Protein AF-A0A5C6YKN3-F1 (afdb_monomer_lite)

Secondary structure (DSSP, 8-state):
-TTHHHHHHHHHHHH------------PPP---------PPPHHHHIIIIIIHHHHHHIIIIIIIIHHHHT-S-HHHHHTHHHHHHHHHHHHHHHHHHHHTTTSPPPPHHHHHHHHHTHHHHHHHHHHHHHH--HHHHHHHHHHHHHHHTT-

Sequence (152 aa):
MAVLGRLIHFFTTTFFEPPGTHAERHRLPPVSMPTFLLALPPWETLLRQLLLAPCLEEILFRLGLQDLLANSRALAARRHAVTLTALAFGAAHALALLVAAAPGPWPTLPALLLALATAAPAWWIGHGYRRHRSLPRCIAWHLLFNACWLHV

Structure (mmCIF, N/CA/C/O backbone):
data_AF-A0A5C6YKN3-F1
#
_entry.id   AF-A0A5C6YKN3-F1
#
loop_
_atom_site.group_PDB
_atom_site.id
_atom_site.type_symbol
_atom_site.label_atom_id
_atom_site.label_alt_id
_atom_site.label_comp_id
_atom_site.label_asym_id
_atom_site.label_entity_id
_atom_site.label_seq_id
_atom_site.pdbx_PDB_ins_code
_atom_site.Cartn_x
_atom_site.Cartn_y
_atom_site.Cartn_z
_atom_site.occupancy
_atom_site.B_iso_or_equiv
_atom_site.auth_seq_id
_atom_site.auth_comp_id
_atom_site.auth_asym_id
_atom_site.auth_atom_id
_atom_site.pdbx_PDB_model_num
ATOM 1 N N . MET A 1 1 ? 25.980 -27.864 -7.476 1.00 44.75 1 MET A N 1
ATOM 2 C CA . MET A 1 1 ? 27.148 -27.378 -8.252 1.00 44.75 1 MET A CA 1
ATOM 3 C C . MET A 1 1 ? 26.924 -27.388 -9.774 1.00 44.75 1 MET A C 1
ATOM 5 O O . MET A 1 1 ? 27.348 -26.447 -10.421 1.00 44.75 1 MET A O 1
ATOM 9 N N . ALA A 1 2 ? 26.188 -28.348 -10.360 1.00 44.34 2 ALA A N 1
ATOM 10 C CA . ALA A 1 2 ? 25.944 -28.420 -11.818 1.00 44.34 2 ALA A CA 1
ATOM 11 C C . ALA A 1 2 ? 24.858 -27.469 -12.396 1.00 44.34 2 ALA A C 1
ATOM 13 O O . ALA A 1 2 ? 24.639 -27.444 -13.607 1.00 44.34 2 ALA A O 1
ATOM 14 N N . VAL A 1 3 ? 24.166 -26.702 -11.543 1.00 35.22 3 VAL A N 1
ATOM 15 C CA . VAL A 1 3 ? 23.119 -25.734 -11.943 1.00 35.22 3 VAL A CA 1
ATOM 16 C C . VAL A 1 3 ? 23.712 -24.340 -12.185 1.00 35.22 3 VAL A C 1
ATOM 18 O O . VAL A 1 3 ? 23.308 -23.647 -13.112 1.00 35.22 3 VAL A O 1
ATOM 21 N N . LEU A 1 4 ? 24.750 -23.973 -11.425 1.00 34.88 4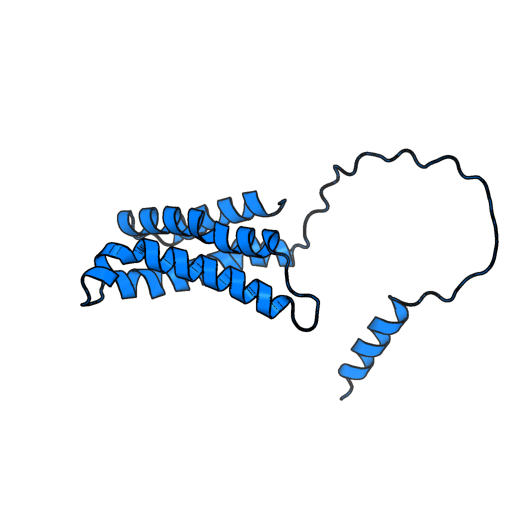 LEU A N 1
ATOM 22 C CA . LEU A 1 4 ? 25.412 -22.671 -11.533 1.00 34.88 4 LEU A CA 1
ATOM 23 C C . LEU A 1 4 ? 26.207 -22.536 -12.846 1.00 34.88 4 LEU A C 1
ATOM 25 O O . LEU A 1 4 ? 26.201 -21.481 -13.467 1.00 34.88 4 LEU A O 1
ATOM 29 N N . GLY A 1 5 ? 26.803 -23.634 -13.331 1.00 31.81 5 GLY A N 1
ATOM 30 C CA . GLY A 1 5 ? 27.538 -23.648 -14.603 1.00 31.81 5 GLY A CA 1
ATOM 31 C C . GLY A 1 5 ? 26.660 -23.457 -15.847 1.00 31.81 5 GLY A C 1
ATOM 32 O O . GLY A 1 5 ? 27.108 -22.859 -16.821 1.00 31.81 5 GLY A O 1
ATOM 33 N N . ARG A 1 6 ? 25.391 -23.897 -15.817 1.00 38.62 6 ARG A N 1
ATOM 34 C CA . ARG A 1 6 ? 24.456 -23.714 -16.948 1.00 38.62 6 ARG A CA 1
ATOM 35 C C . ARG A 1 6 ? 23.880 -22.300 -17.011 1.00 38.62 6 ARG A C 1
ATOM 37 O O . ARG A 1 6 ? 23.628 -21.803 -18.101 1.00 38.62 6 ARG A O 1
ATOM 44 N N . LEU A 1 7 ? 23.736 -21.643 -15.860 1.00 38.12 7 LEU A N 1
ATOM 45 C CA . LEU A 1 7 ? 23.315 -20.242 -15.769 1.00 38.12 7 LEU A CA 1
ATOM 46 C C . LEU A 1 7 ? 24.400 -19.276 -16.262 1.00 38.12 7 LEU A C 1
ATOM 48 O O . LEU A 1 7 ? 24.080 -18.302 -16.935 1.00 38.12 7 LEU A O 1
ATOM 52 N N . ILE A 1 8 ? 25.676 -19.580 -16.004 1.00 45.19 8 ILE A N 1
ATOM 53 C CA . ILE A 1 8 ? 26.804 -18.766 -16.483 1.00 45.19 8 ILE A CA 1
ATOM 54 C C . ILE A 1 8 ? 26.996 -18.927 -17.999 1.00 45.19 8 ILE A C 1
ATOM 56 O O . ILE A 1 8 ? 27.187 -17.931 -18.686 1.00 45.19 8 ILE A O 1
ATOM 60 N N . HIS A 1 9 ? 26.863 -20.145 -18.540 1.00 37.38 9 HIS A N 1
ATOM 61 C CA . HIS A 1 9 ? 26.986 -20.381 -19.985 1.00 37.38 9 HIS A CA 1
ATOM 62 C C . HIS A 1 9 ? 25.821 -19.784 -20.794 1.00 37.38 9 HIS A C 1
ATOM 64 O O . HIS A 1 9 ? 26.022 -19.361 -21.929 1.00 37.38 9 HIS A O 1
ATOM 70 N N . PHE A 1 10 ? 24.610 -19.718 -20.227 1.00 46.06 10 PHE A N 1
ATOM 71 C CA . PHE A 1 10 ? 23.502 -18.999 -20.861 1.00 46.06 10 PHE A CA 1
ATOM 72 C C . PHE A 1 10 ? 23.769 -17.488 -20.901 1.00 46.06 10 PHE A C 1
ATOM 74 O O . PHE A 1 10 ? 23.404 -16.839 -21.866 1.00 46.06 10 PHE A O 1
ATOM 81 N N . PHE A 1 11 ? 24.445 -16.922 -19.896 1.00 40.78 11 PHE A N 1
ATOM 82 C CA . PHE A 1 11 ? 24.704 -15.481 -19.821 1.00 40.78 11 PHE A CA 1
ATOM 83 C C . PHE A 1 11 ? 25.782 -14.989 -20.799 1.00 40.78 11 PHE A C 1
ATOM 85 O O . PHE A 1 11 ? 25.685 -13.872 -21.303 1.00 40.78 11 PHE A O 1
ATOM 92 N N . THR A 1 12 ? 26.800 -15.796 -21.103 1.00 42.03 12 THR A N 1
ATOM 93 C CA . THR A 1 12 ? 27.890 -15.390 -22.007 1.00 42.03 12 THR A CA 1
ATOM 94 C C . THR A 1 12 ? 27.498 -15.390 -23.481 1.00 42.03 12 THR A C 1
ATOM 96 O O . THR A 1 12 ? 28.012 -14.569 -24.233 1.00 42.03 12 THR A O 1
ATOM 99 N N . THR A 1 13 ? 26.575 -16.254 -23.911 1.00 44.06 13 THR A N 1
ATOM 100 C CA . THR A 1 13 ? 26.165 -16.336 -25.326 1.00 44.06 13 THR A CA 1
ATOM 101 C C . THR A 1 13 ? 25.170 -15.258 -25.749 1.00 44.06 13 THR A C 1
ATOM 103 O O . THR A 1 13 ? 25.050 -14.986 -26.937 1.00 44.06 13 THR A O 1
ATOM 106 N N . THR A 1 14 ? 24.455 -14.642 -24.804 1.00 47.62 14 THR A N 1
ATOM 107 C CA . THR A 1 14 ? 23.389 -13.668 -25.111 1.00 47.62 14 THR A CA 1
ATOM 108 C C . THR A 1 14 ? 23.879 -12.222 -25.137 1.00 47.62 14 THR A C 1
ATOM 110 O O . THR A 1 14 ? 23.172 -11.364 -25.653 1.00 47.62 14 THR A O 1
ATOM 113 N N . PHE A 1 15 ? 25.059 -11.933 -24.574 1.00 46.78 15 PHE A N 1
ATOM 114 C CA . PHE A 1 15 ? 25.504 -10.553 -24.325 1.00 46.78 15 PHE A CA 1
ATOM 115 C C . PHE A 1 15 ? 26.816 -10.142 -25.001 1.00 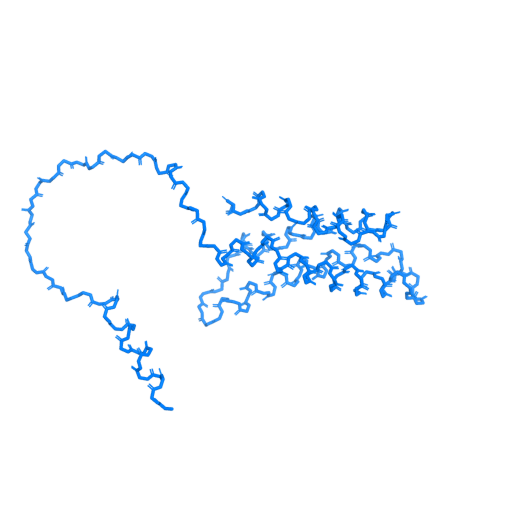46.78 15 PHE A C 1
ATOM 117 O O . PHE A 1 15 ? 27.126 -8.955 -25.012 1.00 46.78 15 PHE A O 1
ATOM 124 N N . PHE A 1 16 ? 27.576 -11.071 -25.582 1.00 42.69 16 PHE A N 1
ATOM 125 C CA . PHE A 1 16 ? 28.807 -10.746 -26.303 1.00 42.69 16 PHE A CA 1
ATOM 126 C C . PHE A 1 16 ? 28.768 -11.339 -27.713 1.00 42.69 16 PHE A C 1
ATOM 128 O O . PHE A 1 16 ? 29.155 -12.485 -27.929 1.00 42.69 16 PHE A O 1
ATOM 135 N N . GLU A 1 17 ? 28.313 -10.545 -28.685 1.00 44.00 17 GLU A N 1
ATOM 136 C CA . GLU A 1 17 ? 28.677 -10.778 -30.084 1.00 44.00 17 GLU A CA 1
ATOM 137 C C . GLU A 1 17 ? 30.153 -10.394 -30.298 1.00 44.00 17 GLU A C 1
ATOM 139 O O . GLU A 1 17 ? 30.616 -9.386 -29.750 1.00 44.00 17 GLU A O 1
ATOM 144 N N . PRO A 1 18 ? 30.919 -11.170 -31.084 1.00 47.94 18 PRO A N 1
ATOM 145 C CA . PRO A 1 18 ? 32.272 -10.787 -31.456 1.00 47.94 18 PRO A CA 1
ATOM 146 C C . PRO A 1 18 ? 32.229 -9.570 -32.398 1.00 47.94 18 PRO A C 1
ATOM 148 O O . PRO A 1 18 ? 31.324 -9.470 -33.229 1.00 47.94 18 PRO A O 1
ATOM 151 N N . PRO A 1 19 ? 33.208 -8.651 -32.326 1.00 40.62 19 PRO A N 1
ATOM 152 C CA . PRO A 1 19 ? 33.232 -7.475 -33.184 1.00 40.62 19 PRO A CA 1
ATOM 153 C C . PRO A 1 19 ? 33.504 -7.892 -34.636 1.00 40.62 19 PRO A C 1
ATOM 155 O O . PRO A 1 19 ? 34.631 -8.208 -35.016 1.00 40.62 19 PRO A O 1
ATOM 158 N N . GLY A 1 20 ? 32.441 -7.906 -35.440 1.00 39.59 20 GLY A N 1
ATOM 159 C CA . GLY A 1 20 ? 32.482 -8.077 -36.886 1.00 39.59 20 GLY A CA 1
ATOM 160 C C . GLY A 1 20 ? 32.919 -6.792 -37.588 1.00 39.59 20 GLY A C 1
ATOM 161 O O . GLY A 1 20 ? 32.404 -5.704 -37.338 1.00 39.59 20 GLY A O 1
ATOM 162 N N . THR A 1 21 ? 33.899 -6.944 -38.465 1.00 45.16 21 THR A N 1
ATOM 163 C CA . THR A 1 21 ? 34.540 -5.931 -39.297 1.00 45.16 21 THR A CA 1
ATOM 164 C C . THR A 1 21 ? 33.666 -5.442 -40.463 1.00 45.16 21 THR A C 1
ATOM 166 O O . THR A 1 21 ? 32.917 -6.208 -41.056 1.00 45.16 21 THR A O 1
ATOM 169 N N . HIS A 1 22 ? 33.880 -4.168 -40.826 1.00 46.03 22 HIS A N 1
ATOM 170 C CA . HIS A 1 22 ? 33.600 -3.489 -42.105 1.00 46.03 22 HIS A CA 1
ATOM 171 C C . HIS A 1 22 ? 32.171 -3.506 -42.688 1.00 46.03 22 HIS A C 1
ATOM 173 O O . HIS A 1 22 ? 31.675 -4.523 -43.155 1.00 46.03 22 HIS A O 1
ATOM 179 N N . ALA A 1 23 ? 31.601 -2.308 -42.874 1.00 40.16 23 ALA A N 1
ATOM 180 C CA . ALA A 1 23 ? 31.420 -1.683 -44.197 1.00 40.16 23 ALA A CA 1
ATOM 181 C C . ALA A 1 23 ? 30.258 -0.675 -44.175 1.00 40.16 23 ALA A C 1
ATOM 183 O O . ALA A 1 23 ? 29.099 -1.040 -43.973 1.00 40.16 23 ALA A O 1
ATOM 184 N N . GLU A 1 24 ? 30.575 0.590 -44.458 1.00 49.91 24 GLU A N 1
ATOM 185 C CA . GLU A 1 24 ? 29.608 1.602 -44.880 1.00 49.91 24 GLU A CA 1
ATOM 186 C C . GLU A 1 24 ? 28.767 1.079 -46.048 1.00 49.91 24 GLU A C 1
ATOM 188 O O . GLU A 1 24 ? 29.295 0.758 -47.112 1.00 49.91 24 GLU A O 1
ATOM 193 N N . ARG A 1 25 ? 27.444 1.061 -45.884 1.00 44.22 25 ARG A N 1
ATOM 194 C CA . ARG A 1 25 ? 26.510 1.178 -47.006 1.00 44.22 25 ARG A CA 1
ATOM 195 C C . ARG A 1 25 ? 25.331 2.033 -46.581 1.00 44.22 25 ARG A C 1
ATOM 197 O O . ARG A 1 25 ? 24.562 1.647 -45.703 1.00 44.22 25 ARG A O 1
ATOM 204 N N . HIS A 1 26 ? 25.213 3.175 -47.254 1.00 52.66 26 HIS A N 1
ATOM 205 C CA . HIS A 1 26 ? 24.037 4.032 -47.317 1.00 52.66 26 HIS A CA 1
ATOM 206 C C . HIS A 1 26 ? 22.737 3.214 -47.274 1.00 52.66 26 HIS A C 1
ATOM 208 O O . HIS A 1 26 ? 22.360 2.573 -48.255 1.00 52.66 26 HIS A O 1
ATOM 214 N N . ARG A 1 27 ? 22.038 3.259 -46.138 1.00 51.12 27 ARG A N 1
ATOM 215 C CA . ARG A 1 27 ? 20.619 2.917 -46.045 1.00 51.12 27 ARG A CA 1
ATOM 216 C C . ARG A 1 27 ? 19.865 4.194 -45.716 1.00 51.12 27 ARG A C 1
ATOM 218 O O . ARG A 1 27 ? 20.238 4.918 -44.798 1.00 51.12 27 ARG A O 1
ATOM 225 N N . LEU A 1 28 ? 18.828 4.458 -46.504 1.00 53.53 28 LEU A N 1
ATOM 226 C CA . LEU A 1 28 ? 17.818 5.470 -46.217 1.00 53.53 28 LEU A CA 1
ATOM 227 C C . LEU A 1 28 ? 17.344 5.318 -44.760 1.00 53.53 28 LEU A C 1
ATOM 229 O O . LEU A 1 28 ? 17.261 4.178 -44.284 1.00 53.53 28 LEU A O 1
ATOM 233 N N . PRO A 1 29 ? 17.053 6.421 -44.046 1.00 50.53 29 PRO A N 1
ATOM 234 C CA . PRO A 1 29 ? 16.601 6.331 -42.667 1.00 50.53 29 PRO A CA 1
ATOM 235 C C . PRO A 1 29 ? 15.343 5.452 -42.618 1.00 50.53 29 PRO A C 1
ATOM 237 O O . PRO A 1 29 ? 14.420 5.677 -43.409 1.00 50.53 29 PRO A O 1
ATOM 240 N N . PRO A 1 30 ? 15.292 4.431 -41.744 1.00 54.09 30 PRO A N 1
ATOM 241 C CA . PRO A 1 30 ? 14.071 3.674 -41.551 1.00 54.09 30 PRO A CA 1
ATOM 242 C C . PRO A 1 30 ? 12.985 4.654 -41.113 1.00 54.09 30 PRO A C 1
ATOM 244 O O . PRO A 1 30 ? 13.183 5.441 -40.189 1.00 54.09 30 PRO A O 1
ATOM 247 N N . VAL A 1 31 ? 11.850 4.623 -41.809 1.00 56.34 31 VAL A N 1
ATOM 248 C CA . VAL A 1 31 ? 10.632 5.301 -41.373 1.00 56.34 31 VAL A CA 1
ATOM 249 C C . VAL A 1 31 ? 10.326 4.773 -39.976 1.00 56.34 31 VAL A C 1
ATOM 251 O O . VAL A 1 31 ? 9.944 3.613 -39.820 1.00 56.34 31 VAL A O 1
ATOM 254 N N . SER A 1 32 ? 10.563 5.605 -38.964 1.00 56.44 32 SER A N 1
ATOM 255 C CA . SER A 1 32 ? 10.222 5.334 -37.574 1.00 56.44 32 SER A CA 1
ATOM 256 C C . SER A 1 32 ? 8.705 5.240 -37.486 1.00 56.44 32 SER A C 1
ATOM 258 O O . SER A 1 32 ? 8.023 6.240 -37.274 1.00 56.44 32 SER A O 1
ATOM 260 N N . MET A 1 33 ? 8.160 4.045 -37.717 1.00 48.88 33 MET A N 1
ATOM 261 C CA . MET A 1 33 ? 6.782 3.755 -37.352 1.00 48.88 33 MET A CA 1
ATOM 262 C C . MET A 1 33 ? 6.665 4.092 -35.867 1.00 48.88 33 MET A C 1
ATOM 264 O O . MET A 1 33 ? 7.441 3.554 -35.073 1.00 48.88 33 MET A O 1
ATOM 268 N N . PRO A 1 34 ? 5.786 5.023 -35.481 1.00 50.28 34 PRO A N 1
ATOM 269 C CA . PRO A 1 34 ? 5.661 5.388 -34.089 1.00 50.28 34 PRO A CA 1
ATOM 270 C C . PRO A 1 34 ? 5.277 4.135 -33.303 1.00 50.28 34 PRO A C 1
ATOM 272 O O . PRO A 1 34 ? 4.298 3.453 -33.614 1.00 50.28 34 PRO A O 1
ATOM 275 N N . THR A 1 35 ? 6.114 3.801 -32.327 1.00 52.34 35 THR A N 1
ATOM 276 C CA . THR A 1 35 ? 6.028 2.604 -31.493 1.00 52.34 35 THR A CA 1
ATOM 277 C C . THR A 1 35 ? 4.853 2.723 -30.518 1.00 52.34 35 THR A C 1
ATOM 279 O O . THR A 1 35 ? 5.027 2.782 -29.309 1.00 52.34 35 THR A O 1
ATOM 282 N N . PHE A 1 36 ? 3.630 2.792 -31.040 1.00 49.75 36 PHE A N 1
ATOM 283 C CA . PHE A 1 36 ? 2.393 2.647 -30.268 1.00 49.75 36 PHE A CA 1
ATOM 284 C C . PHE A 1 36 ? 2.014 1.173 -30.078 1.00 49.75 36 PHE A C 1
ATOM 286 O O . PHE A 1 36 ? 0.983 0.866 -29.484 1.00 49.75 36 PHE A O 1
ATOM 293 N N . LEU A 1 37 ? 2.830 0.248 -30.593 1.00 50.66 37 LEU A N 1
ATOM 294 C CA . LEU A 1 37 ? 2.732 -1.166 -30.267 1.00 50.66 37 LEU A CA 1
ATOM 295 C C . LEU A 1 37 ? 3.194 -1.340 -28.818 1.00 50.66 37 LEU A C 1
ATOM 297 O O . LEU A 1 37 ? 4.361 -1.619 -28.553 1.00 50.66 37 LEU A O 1
ATOM 301 N N . LEU A 1 38 ? 2.267 -1.118 -27.883 1.00 59.75 38 LEU A N 1
ATOM 302 C CA . LEU A 1 38 ? 2.398 -1.508 -26.485 1.00 59.75 38 LEU A CA 1
ATOM 303 C C . LEU A 1 38 ? 2.673 -3.012 -26.465 1.00 59.75 38 LEU A C 1
ATOM 305 O O . LEU A 1 38 ? 1.756 -3.823 -26.591 1.00 59.75 38 LEU A O 1
ATOM 309 N N . ALA A 1 39 ? 3.946 -3.389 -26.360 1.00 65.06 39 ALA A N 1
ATOM 310 C CA . ALA A 1 39 ? 4.305 -4.761 -26.067 1.00 65.06 39 ALA A CA 1
ATOM 311 C C . ALA A 1 39 ? 3.626 -5.115 -24.740 1.00 65.06 39 ALA A C 1
ATOM 313 O O . ALA A 1 39 ? 3.900 -4.491 -23.713 1.00 65.06 39 ALA A O 1
ATOM 314 N N . LEU A 1 40 ? 2.684 -6.061 -24.781 1.00 69.69 40 LEU A N 1
ATOM 315 C CA . LEU A 1 40 ? 2.024 -6.519 -23.568 1.00 69.69 40 LEU A CA 1
ATOM 316 C C . LEU A 1 40 ? 3.098 -7.065 -22.619 1.00 69.69 40 LEU A C 1
ATOM 318 O O . LEU A 1 40 ? 3.969 -7.822 -23.065 1.00 69.69 40 LEU A O 1
ATOM 322 N N . PRO A 1 41 ? 3.060 -6.697 -21.326 1.00 75.44 41 PRO A N 1
ATOM 323 C CA . PRO A 1 41 ? 3.963 -7.274 -20.349 1.00 75.44 41 PRO A CA 1
ATOM 324 C C . PRO A 1 41 ? 3.849 -8.804 -20.369 1.00 75.44 41 PRO A C 1
ATOM 326 O O . PRO A 1 41 ? 2.758 -9.326 -20.625 1.00 75.44 41 PRO A O 1
ATOM 329 N N . PRO A 1 42 ? 4.934 -9.534 -20.054 1.00 85.50 42 PRO A N 1
ATOM 330 C CA . PRO A 1 42 ? 4.876 -10.982 -19.903 1.00 85.50 42 PRO A CA 1
ATOM 331 C C . PRO A 1 42 ? 3.722 -11.392 -18.982 1.00 85.50 42 PRO A C 1
ATOM 333 O O . PRO A 1 42 ? 3.444 -10.712 -17.986 1.00 85.50 42 PRO A O 1
ATOM 336 N N . TRP A 1 43 ? 3.057 -12.503 -19.296 1.00 86.50 43 TRP A N 1
ATOM 337 C CA . TRP A 1 43 ? 1.891 -12.982 -18.547 1.00 86.50 43 TRP A CA 1
ATOM 338 C C . TRP A 1 43 ? 2.190 -13.165 -17.052 1.00 86.50 43 TRP A C 1
ATOM 340 O O . TRP A 1 43 ? 1.346 -12.874 -16.206 1.00 86.50 43 TRP A O 1
ATOM 350 N N . GLU A 1 44 ? 3.416 -13.546 -16.699 1.00 88.12 44 GLU A N 1
ATOM 351 C CA . GLU A 1 44 ? 3.887 -13.664 -15.318 1.00 88.12 44 GLU A CA 1
ATOM 352 C C . GLU A 1 44 ? 3.885 -12.314 -14.592 1.00 88.12 44 GLU A C 1
ATOM 354 O O . GLU A 1 44 ? 3.563 -12.238 -13.405 1.00 88.12 44 GLU A O 1
ATOM 359 N N . THR A 1 45 ? 4.223 -11.233 -15.297 1.00 85.81 45 THR A N 1
ATOM 360 C CA . THR A 1 45 ? 4.163 -9.871 -14.754 1.00 85.81 45 THR A CA 1
ATOM 361 C C . THR A 1 45 ? 2.720 -9.442 -14.556 1.00 85.81 45 THR A C 1
ATOM 363 O O . THR A 1 45 ? 2.407 -8.900 -13.500 1.00 85.81 45 THR A O 1
ATOM 366 N N . LEU A 1 46 ? 1.831 -9.742 -15.506 1.00 87.75 46 LEU A N 1
ATOM 367 C CA . LEU A 1 46 ? 0.403 -9.451 -15.368 1.00 87.75 46 LEU A CA 1
ATOM 368 C C . LEU A 1 46 ? -0.204 -10.207 -14.182 1.00 87.75 46 LEU A C 1
ATOM 370 O O . LEU A 1 46 ? -0.802 -9.585 -13.311 1.00 87.75 46 LEU A O 1
ATOM 374 N N . LEU A 1 47 ? 0.017 -11.519 -14.079 1.00 90.38 47 LEU A N 1
ATOM 375 C CA . LEU A 1 47 ? -0.456 -12.322 -12.948 1.00 90.38 47 LEU A CA 1
ATOM 376 C C . LEU A 1 47 ? 0.079 -11.810 -11.610 1.00 90.38 47 LEU A C 1
ATOM 378 O O . LEU A 1 47 ? -0.670 -11.713 -10.635 1.00 90.38 47 LEU A O 1
ATOM 382 N N . ARG A 1 48 ? 1.368 -11.465 -11.548 1.00 90.00 48 ARG A N 1
ATOM 383 C CA . ARG A 1 48 ? 1.975 -10.951 -10.320 1.00 90.00 48 ARG A CA 1
ATOM 384 C C . ARG A 1 48 ? 1.388 -9.597 -9.930 1.00 90.00 48 ARG A C 1
ATOM 386 O O . ARG A 1 48 ? 0.965 -9.452 -8.791 1.00 90.00 48 ARG A O 1
ATOM 393 N N . GLN A 1 49 ? 1.359 -8.638 -10.854 1.00 87.62 49 GLN A N 1
ATOM 394 C CA . GLN A 1 49 ? 0.980 -7.247 -10.579 1.00 87.62 49 GLN A CA 1
ATOM 395 C C . GLN A 1 49 ? -0.529 -7.047 -10.436 1.00 87.62 49 GLN A C 1
ATOM 397 O O . GLN A 1 49 ? -0.961 -6.154 -9.714 1.00 87.62 49 GLN A O 1
ATOM 402 N N . LEU A 1 50 ? -1.337 -7.864 -11.111 1.00 90.38 50 LEU A N 1
ATOM 403 C CA . LEU A 1 50 ? -2.790 -7.727 -11.089 1.00 90.38 50 LEU A CA 1
ATOM 404 C C . LEU A 1 50 ? -3.445 -8.680 -10.095 1.00 90.38 50 LEU A C 1
ATOM 406 O O . LEU A 1 50 ? -4.437 -8.311 -9.490 1.00 90.38 50 LEU A O 1
ATOM 410 N N . LEU A 1 51 ? -2.910 -9.877 -9.854 1.00 90.69 51 LEU A N 1
ATOM 411 C CA . LEU A 1 51 ? -3.588 -10.835 -8.979 1.00 90.69 51 LEU A CA 1
ATOM 412 C C . LEU A 1 51 ? -2.844 -11.063 -7.668 1.00 90.69 51 LEU A C 1
ATOM 414 O O . LEU A 1 51 ? -3.388 -10.793 -6.598 1.00 90.69 51 LEU A O 1
ATOM 418 N N . LEU A 1 52 ? -1.610 -11.561 -7.735 1.00 92.81 52 LEU A N 1
ATOM 419 C CA . LEU A 1 52 ? -0.919 -12.043 -6.538 1.00 92.81 52 LEU A CA 1
ATOM 420 C C . LEU A 1 52 ? -0.540 -10.904 -5.589 1.00 92.81 52 LEU A C 1
ATOM 422 O O . LEU A 1 52 ? -0.850 -10.986 -4.400 1.00 92.81 52 LEU A O 1
ATOM 426 N N . ALA A 1 53 ? 0.095 -9.849 -6.104 1.00 91.88 53 ALA A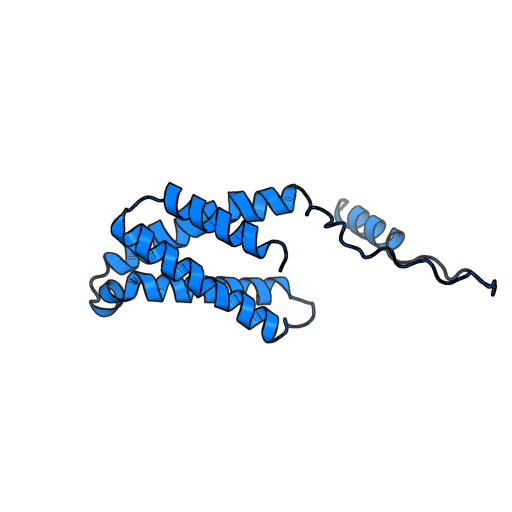 N 1
ATOM 427 C CA . ALA A 1 53 ?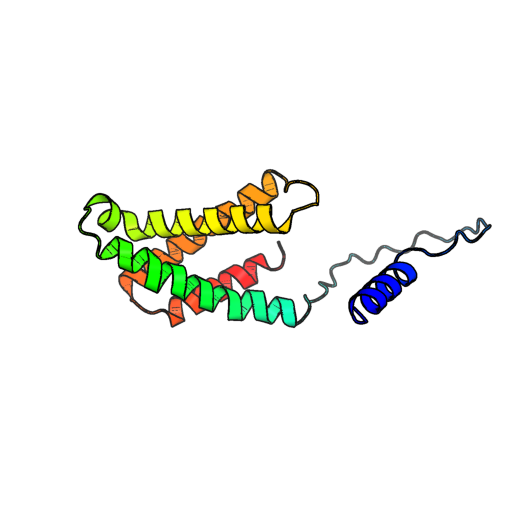 0.529 -8.716 -5.294 1.00 91.88 53 ALA A CA 1
ATOM 428 C C . ALA A 1 53 ? -0.663 -7.982 -4.654 1.00 91.88 53 ALA A C 1
ATOM 430 O O . ALA A 1 53 ? -0.689 -7.927 -3.425 1.00 91.88 53 ALA A O 1
ATOM 431 N N . PRO A 1 54 ? -1.724 -7.577 -5.389 1.00 93.69 54 PRO A N 1
ATOM 432 C CA . PRO A 1 54 ? -2.885 -6.929 -4.773 1.00 93.69 54 PRO A CA 1
ATOM 433 C C . PRO A 1 54 ? -3.568 -7.781 -3.699 1.00 93.69 54 PRO A C 1
ATOM 435 O O . PRO A 1 54 ? -3.973 -7.260 -2.661 1.00 93.69 54 PRO A O 1
ATOM 438 N N . CYS A 1 55 ? -3.679 -9.100 -3.903 1.00 96.81 55 CYS A N 1
ATOM 439 C CA . CYS A 1 55 ? -4.248 -9.994 -2.892 1.00 96.81 55 CYS A CA 1
ATOM 440 C C . CYS A 1 55 ? -3.422 -9.993 -1.601 1.00 96.81 55 CYS A C 1
ATOM 442 O O . CYS A 1 55 ? -3.972 -9.798 -0.516 1.00 96.81 55 CYS A O 1
ATOM 444 N N . LEU A 1 56 ? -2.108 -10.213 -1.710 1.00 97.06 56 LEU A N 1
ATOM 445 C CA . LEU A 1 56 ? -1.213 -10.262 -0.552 1.00 97.06 56 LEU A CA 1
ATOM 446 C C . LEU A 1 56 ? -1.151 -8.913 0.161 1.00 97.06 56 LEU A C 1
ATOM 448 O O . LEU A 1 56 ? -1.239 -8.849 1.386 1.00 97.06 56 LEU A O 1
ATOM 452 N N . GLU A 1 57 ? -1.044 -7.835 -0.601 1.00 97.31 57 GLU A N 1
ATOM 453 C CA . GLU A 1 57 ? -0.961 -6.481 -0.080 1.00 97.31 57 GLU A CA 1
ATOM 454 C C . GLU A 1 57 ? -2.230 -6.083 0.669 1.00 97.31 57 GLU A C 1
ATOM 456 O O . GLU A 1 57 ? -2.152 -5.619 1.806 1.00 97.31 57 GLU A O 1
ATOM 461 N N . GLU A 1 58 ? -3.415 -6.323 0.111 1.00 97.94 58 GLU A N 1
ATOM 462 C CA . GLU A 1 58 ? -4.653 -5.975 0.810 1.00 97.94 58 GLU A CA 1
ATOM 463 C C . GLU A 1 58 ? -4.869 -6.839 2.065 1.00 97.94 58 GLU A C 1
ATOM 465 O O . GLU A 1 58 ? -5.355 -6.327 3.077 1.00 97.94 58 GLU A O 1
ATOM 470 N N . ILE A 1 59 ? -4.442 -8.109 2.073 1.00 97.94 59 ILE A N 1
ATOM 471 C CA . ILE A 1 59 ? -4.442 -8.938 3.292 1.00 97.94 59 ILE A CA 1
ATOM 472 C C . ILE A 1 59 ? -3.517 -8.330 4.353 1.00 97.94 59 ILE A C 1
ATOM 474 O O . ILE A 1 59 ? -3.939 -8.104 5.488 1.00 97.94 59 ILE A O 1
ATOM 478 N N . LEU A 1 60 ? -2.267 -8.032 3.999 1.00 97.88 60 LEU A N 1
ATOM 479 C CA . LEU A 1 60 ? -1.269 -7.533 4.949 1.00 97.88 60 LEU A CA 1
ATOM 480 C C . LEU A 1 60 ? -1.627 -6.146 5.484 1.00 97.88 60 LEU A C 1
ATOM 482 O O . LEU A 1 60 ? -1.542 -5.897 6.688 1.00 97.88 60 LEU A O 1
ATOM 486 N N . PHE A 1 61 ? -2.049 -5.239 4.610 1.00 98.12 61 PHE A N 1
ATOM 487 C CA . PHE A 1 61 ? -2.259 -3.847 4.978 1.00 98.12 61 PHE A CA 1
ATOM 488 C C . PHE A 1 61 ? -3.666 -3.572 5.507 1.00 98.12 61 PHE A C 1
ATOM 490 O O . PHE A 1 61 ? -3.783 -2.797 6.455 1.00 98.12 61 PHE A O 1
ATOM 497 N N . ARG A 1 62 ? -4.732 -4.190 4.977 1.00 97.88 62 ARG A N 1
ATOM 498 C CA . ARG A 1 62 ? -6.102 -3.956 5.483 1.00 97.88 62 ARG A CA 1
ATOM 499 C C . ARG A 1 62 ? -6.436 -4.859 6.650 1.00 97.88 62 ARG A C 1
ATOM 501 O O . ARG A 1 62 ? -6.702 -4.360 7.740 1.00 97.88 62 ARG A O 1
ATOM 508 N N . LEU A 1 63 ? -6.407 -6.167 6.414 1.00 95.81 63 LEU A N 1
ATOM 509 C CA . LEU A 1 63 ? -6.788 -7.146 7.429 1.00 95.81 63 LEU A CA 1
ATOM 510 C C . LEU A 1 63 ? -5.725 -7.255 8.531 1.00 95.81 63 LEU A C 1
ATOM 512 O O . LEU A 1 63 ? -6.059 -7.477 9.689 1.00 95.81 63 LEU A O 1
ATOM 516 N N . GLY A 1 64 ? -4.450 -7.067 8.184 1.00 97.19 64 GLY A N 1
ATOM 517 C CA . GLY A 1 64 ? -3.352 -7.009 9.143 1.00 97.19 64 GLY A CA 1
ATOM 518 C C . GLY A 1 64 ? -3.222 -5.635 9.799 1.00 97.19 64 GLY A C 1
ATOM 519 O O . GLY A 1 64 ? -3.747 -5.388 10.886 1.00 97.19 64 GLY A O 1
ATOM 520 N N . LEU A 1 65 ? -2.480 -4.733 9.156 1.00 98.25 65 LEU A N 1
ATOM 521 C CA . LEU A 1 65 ? -2.024 -3.491 9.782 1.00 98.25 65 LEU A CA 1
ATOM 522 C C . LEU A 1 65 ? -3.166 -2.528 10.134 1.00 98.25 65 LEU A C 1
ATOM 524 O O . LEU A 1 65 ? -3.211 -2.016 11.251 1.00 98.25 65 LEU A O 1
ATOM 528 N N . GLN A 1 66 ? -4.085 -2.256 9.205 1.00 98.25 66 GLN A N 1
ATOM 529 C CA . GLN A 1 66 ? -5.159 -1.286 9.430 1.00 98.25 66 GLN A CA 1
ATOM 530 C C . GLN A 1 66 ? -6.105 -1.738 10.541 1.00 98.25 66 GLN A C 1
ATOM 532 O O . GLN A 1 66 ? -6.484 -0.916 11.376 1.00 98.25 66 GLN A O 1
ATOM 537 N N . ASP A 1 67 ? -6.455 -3.022 10.591 1.00 97.81 67 ASP A N 1
ATOM 538 C CA . ASP A 1 67 ? -7.294 -3.566 11.658 1.00 97.81 67 ASP A CA 1
ATOM 539 C C . ASP A 1 67 ? -6.570 -3.618 13.002 1.00 97.81 67 ASP A C 1
ATOM 541 O O . ASP A 1 67 ? -7.158 -3.253 14.024 1.00 97.81 67 ASP A O 1
ATOM 545 N N . LEU A 1 68 ? -5.281 -3.959 13.017 1.00 98.19 68 LEU A N 1
ATOM 546 C CA . LEU A 1 68 ? -4.463 -3.878 14.227 1.00 98.19 68 LEU A CA 1
ATOM 547 C C . LEU A 1 68 ? -4.412 -2.445 14.779 1.00 98.19 68 LEU A C 1
ATOM 549 O O . LEU A 1 68 ? -4.612 -2.229 15.976 1.00 98.19 68 LEU A O 1
ATOM 553 N N . LEU A 1 69 ? -4.224 -1.445 13.914 1.00 98.12 69 LEU A N 1
ATOM 554 C CA . LEU A 1 69 ? -4.223 -0.036 14.312 1.00 98.12 69 LEU A CA 1
ATOM 555 C C . LEU A 1 69 ? -5.615 0.445 14.744 1.00 98.12 69 LEU A C 1
ATOM 557 O O . LEU A 1 69 ? -5.731 1.155 15.744 1.00 98.12 69 LEU A O 1
ATOM 561 N N . ALA A 1 70 ? -6.676 0.036 14.046 1.00 97.12 70 ALA A N 1
ATOM 562 C CA . ALA A 1 70 ? -8.057 0.406 14.364 1.00 97.12 70 ALA A CA 1
ATOM 563 C C . ALA A 1 70 ? -8.549 -0.171 15.704 1.00 97.12 70 ALA A C 1
ATOM 565 O O . ALA A 1 70 ? -9.415 0.432 16.346 1.00 97.12 70 ALA A O 1
ATOM 566 N N . ASN A 1 71 ? -7.968 -1.291 16.142 1.00 97.19 71 ASN A N 1
ATOM 567 C CA . ASN A 1 71 ? -8.264 -1.957 17.413 1.00 97.19 71 ASN A CA 1
ATOM 568 C C . ASN A 1 71 ? -7.241 -1.649 18.526 1.00 97.19 71 ASN A C 1
ATOM 570 O O . ASN A 1 71 ? -7.384 -2.130 19.649 1.00 97.19 71 ASN A O 1
ATOM 574 N N . SER A 1 72 ? -6.214 -0.840 18.245 1.00 97.12 72 SER A N 1
ATOM 575 C CA . SER A 1 72 ? -5.167 -0.482 19.211 1.00 97.12 72 SER A CA 1
ATOM 576 C C . SER A 1 72 ? -5.719 0.273 20.425 1.00 97.12 72 SER A C 1
ATOM 578 O O . SER A 1 72 ? -6.638 1.066 20.308 1.00 97.12 72 SER A O 1
ATOM 580 N N . ARG A 1 73 ? -5.131 0.140 21.617 1.00 96.62 73 ARG A N 1
ATOM 581 C CA . ARG A 1 73 ? -5.544 0.974 22.769 1.00 96.62 73 ARG A CA 1
ATOM 582 C C . ARG A 1 73 ? -5.138 2.445 22.615 1.00 96.62 73 ARG A C 1
ATOM 584 O O . ARG A 1 73 ? -5.750 3.319 23.225 1.00 96.62 73 ARG A O 1
ATOM 591 N N . ALA A 1 74 ? -4.135 2.735 21.785 1.00 96.25 74 ALA A N 1
ATOM 592 C CA . ALA A 1 74 ? -3.663 4.093 21.556 1.00 96.25 74 ALA A CA 1
ATOM 593 C C . ALA A 1 74 ? -4.662 4.882 20.696 1.00 96.25 74 ALA A C 1
ATOM 595 O O . ALA A 1 74 ? -4.901 4.563 19.529 1.00 96.25 74 ALA A O 1
ATOM 596 N N . LEU A 1 75 ? -5.218 5.960 21.258 1.00 95.50 75 LEU A N 1
ATOM 597 C CA . LEU A 1 75 ? -6.227 6.783 20.586 1.00 95.50 75 LEU A CA 1
ATOM 598 C C . LEU A 1 75 ? -5.730 7.349 19.248 1.00 95.50 75 LEU A C 1
ATOM 600 O O . LEU A 1 75 ? -6.480 7.353 18.273 1.00 95.50 75 LEU A O 1
ATOM 604 N N . ALA A 1 76 ? -4.471 7.791 19.191 1.00 95.25 76 ALA A N 1
ATOM 605 C CA . ALA A 1 76 ? -3.859 8.303 17.968 1.00 95.25 76 ALA A CA 1
ATOM 606 C C . ALA A 1 76 ? -3.774 7.225 16.874 1.00 95.25 76 ALA A C 1
ATOM 608 O O . ALA A 1 76 ? -4.211 7.464 15.750 1.00 95.25 76 ALA A O 1
ATOM 609 N N . ALA A 1 77 ? -3.304 6.018 17.214 1.00 95.38 77 ALA A N 1
ATOM 610 C CA . ALA A 1 77 ? -3.223 4.899 16.274 1.00 95.38 77 ALA A CA 1
ATOM 611 C C . ALA A 1 77 ? -4.602 4.543 15.704 1.00 95.38 77 ALA A C 1
ATOM 613 O O . ALA A 1 77 ? -4.756 4.419 14.492 1.00 95.38 77 ALA A O 1
ATOM 614 N N . ARG A 1 78 ? -5.630 4.489 16.560 1.00 97.12 78 ARG A N 1
ATOM 615 C CA . ARG A 1 78 ? -7.012 4.230 16.128 1.00 97.12 78 ARG A CA 1
ATOM 616 C C . ARG A 1 78 ? -7.558 5.305 15.201 1.00 97.12 78 ARG A C 1
ATOM 618 O O . ARG A 1 78 ? -8.134 4.988 14.162 1.00 97.12 78 ARG A O 1
ATOM 625 N N . ARG A 1 79 ? -7.397 6.579 15.572 1.00 96.81 79 ARG A N 1
ATOM 626 C CA . ARG A 1 79 ? -7.903 7.721 14.790 1.00 96.81 79 ARG A CA 1
ATOM 627 C C . ARG A 1 79 ? -7.247 7.808 13.417 1.00 96.81 79 ARG A C 1
ATOM 629 O O . ARG A 1 79 ? -7.921 8.144 12.445 1.00 96.81 79 ARG A O 1
ATOM 636 N N . HIS A 1 80 ? -5.964 7.470 13.337 1.00 97.88 80 HIS A N 1
ATOM 637 C CA . HIS A 1 80 ? -5.161 7.604 12.127 1.00 97.88 80 HIS A CA 1
ATOM 638 C C . HIS A 1 80 ? -4.845 6.270 11.445 1.00 97.88 80 HIS A C 1
ATOM 640 O O . HIS A 1 80 ? -3.997 6.253 10.561 1.00 97.88 80 HIS A O 1
ATOM 646 N N . ALA A 1 81 ? -5.541 5.179 11.787 1.00 98.12 81 ALA A N 1
ATOM 647 C CA . ALA A 1 81 ? -5.260 3.839 11.265 1.00 98.12 81 ALA A CA 1
ATOM 648 C C . ALA A 1 81 ? -5.152 3.812 9.731 1.00 98.12 81 ALA A C 1
ATOM 650 O O . ALA A 1 81 ? -4.160 3.338 9.198 1.00 98.12 81 ALA A O 1
ATOM 651 N N . VAL A 1 82 ? -6.114 4.418 9.023 1.00 98.50 82 VAL A N 1
ATOM 652 C CA . VAL A 1 82 ? -6.104 4.500 7.548 1.00 98.50 82 VAL A CA 1
ATOM 653 C C . VAL A 1 82 ? -4.863 5.232 7.028 1.00 98.50 82 VAL A C 1
ATOM 655 O O . VAL A 1 82 ? -4.176 4.732 6.142 1.00 98.50 82 VAL A O 1
ATOM 658 N N . THR A 1 83 ? -4.565 6.410 7.582 1.00 98.50 83 THR A N 1
ATOM 659 C CA . THR A 1 83 ? -3.430 7.232 7.148 1.00 98.50 83 THR A CA 1
ATOM 660 C C . THR A 1 83 ? -2.101 6.541 7.430 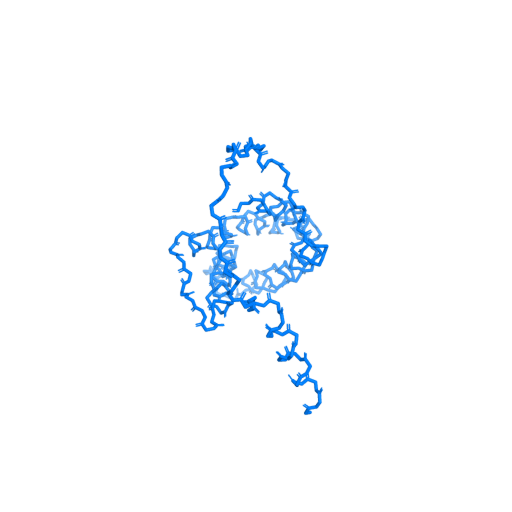1.00 98.50 83 THR A C 1
ATOM 662 O O . THR A 1 83 ? -1.248 6.489 6.553 1.00 98.50 83 THR A O 1
ATOM 665 N N . LEU A 1 84 ? -1.930 5.965 8.619 1.00 98.38 84 LEU A N 1
ATOM 666 C CA . LEU A 1 84 ? -0.707 5.263 9.002 1.00 98.38 84 LEU A CA 1
ATOM 667 C C . LEU A 1 84 ? -0.480 4.019 8.137 1.00 98.38 84 LEU A C 1
ATOM 669 O O . LEU A 1 84 ? 0.634 3.812 7.664 1.00 98.38 84 LEU A O 1
ATOM 673 N N . THR A 1 85 ? -1.527 3.238 7.860 1.00 98.56 85 THR A N 1
ATOM 674 C CA . THR A 1 85 ? -1.444 2.101 6.933 1.00 98.56 85 THR A CA 1
ATOM 675 C C . THR A 1 85 ? -1.053 2.548 5.526 1.00 98.56 85 THR A C 1
ATOM 677 O O . THR A 1 85 ? -0.204 1.917 4.906 1.00 98.56 85 THR A O 1
ATOM 680 N N . ALA A 1 86 ? -1.639 3.632 5.014 1.00 98.50 86 ALA A N 1
ATOM 681 C CA . ALA A 1 86 ? -1.325 4.147 3.682 1.00 98.50 86 ALA A CA 1
ATOM 682 C C . ALA A 1 86 ? 0.124 4.647 3.568 1.00 98.50 86 ALA A C 1
ATOM 684 O O . ALA A 1 86 ? 0.799 4.367 2.580 1.00 98.50 86 ALA A O 1
ATOM 685 N N . LEU A 1 87 ? 0.627 5.333 4.598 1.00 98.44 87 LEU A N 1
ATOM 686 C CA . LEU A 1 87 ? 2.026 5.759 4.659 1.00 98.44 87 LEU A CA 1
ATOM 687 C C . LEU A 1 87 ? 2.977 4.560 4.727 1.00 98.44 87 LEU A C 1
ATOM 689 O O . LEU A 1 87 ? 3.973 4.533 4.009 1.00 98.44 87 LEU A O 1
ATOM 693 N N . ALA A 1 88 ? 2.654 3.550 5.541 1.00 98.38 88 ALA A N 1
ATOM 694 C CA . ALA A 1 88 ? 3.430 2.315 5.611 1.00 98.38 88 ALA A CA 1
ATOM 695 C C . ALA A 1 88 ? 3.457 1.577 4.263 1.00 98.38 88 ALA A C 1
ATOM 697 O O . ALA A 1 88 ? 4.495 1.049 3.877 1.00 98.38 88 ALA A O 1
ATOM 698 N N . PHE A 1 89 ? 2.343 1.581 3.530 1.00 98.06 89 PHE A N 1
ATOM 699 C CA . PHE A 1 89 ? 2.242 0.984 2.200 1.00 98.06 89 PHE A CA 1
ATOM 700 C C . PHE A 1 89 ? 3.157 1.669 1.175 1.00 98.06 89 PHE A C 1
ATOM 702 O O . PHE A 1 89 ? 3.945 0.997 0.509 1.00 98.06 89 PHE A O 1
ATOM 709 N N . GLY A 1 90 ? 3.112 3.004 1.097 1.00 97.06 90 GLY A N 1
ATOM 710 C CA . GLY A 1 90 ? 4.003 3.765 0.215 1.00 97.06 90 GLY A CA 1
ATOM 711 C C . GLY A 1 90 ? 5.477 3.614 0.599 1.00 97.06 90 GLY A C 1
ATOM 712 O O . GLY A 1 90 ? 6.335 3.440 -0.265 1.00 97.06 90 GLY A O 1
ATOM 713 N N . ALA A 1 91 ? 5.784 3.603 1.900 1.00 97.81 91 ALA A N 1
ATOM 714 C CA . ALA A 1 91 ? 7.139 3.356 2.388 1.00 97.81 91 ALA A CA 1
ATOM 715 C C . ALA A 1 91 ? 7.640 1.946 2.030 1.00 97.81 91 ALA A C 1
ATOM 717 O O . ALA A 1 91 ? 8.794 1.795 1.635 1.00 97.81 91 ALA A O 1
ATOM 718 N N . ALA A 1 92 ? 6.779 0.926 2.114 1.00 97.44 92 ALA A N 1
ATOM 719 C CA . ALA A 1 92 ? 7.113 -0.436 1.705 1.00 97.44 92 ALA A CA 1
ATOM 720 C C . ALA A 1 92 ? 7.438 -0.519 0.205 1.00 97.44 92 ALA A C 1
ATOM 722 O O . ALA A 1 92 ? 8.397 -1.191 -0.163 1.00 97.44 92 ALA A O 1
ATOM 723 N N . HIS A 1 93 ? 6.714 0.216 -0.644 1.00 95.50 93 HIS A N 1
ATOM 724 C CA . HIS A 1 93 ? 7.003 0.307 -2.078 1.00 95.50 93 HIS A CA 1
ATOM 725 C C . HIS A 1 93 ? 8.344 0.988 -2.362 1.00 95.50 93 HIS A C 1
ATOM 727 O O . HIS A 1 93 ? 9.145 0.476 -3.145 1.00 95.50 93 HIS A O 1
ATOM 733 N N . ALA A 1 94 ? 8.627 2.109 -1.694 1.00 95.31 94 ALA A N 1
ATOM 734 C CA . ALA A 1 94 ? 9.918 2.781 -1.821 1.00 95.31 94 ALA A CA 1
ATOM 735 C C . ALA A 1 94 ? 11.068 1.868 -1.364 1.00 95.31 94 ALA A C 1
ATOM 737 O O . ALA A 1 94 ? 12.080 1.759 -2.052 1.00 95.31 94 ALA A O 1
ATOM 738 N N . LEU A 1 95 ? 10.898 1.153 -0.247 1.00 96.44 95 LEU A N 1
ATOM 739 C CA . LEU A 1 95 ? 11.889 0.199 0.248 1.00 96.44 95 LEU A CA 1
ATOM 740 C C . LEU A 1 95 ? 12.075 -0.989 -0.704 1.00 96.44 95 LEU A C 1
ATOM 742 O O . LEU A 1 95 ? 13.208 -1.379 -0.967 1.00 96.44 95 LEU A O 1
ATOM 746 N N . ALA A 1 96 ? 10.992 -1.544 -1.249 1.00 93.19 96 ALA A N 1
ATOM 747 C CA . ALA A 1 96 ? 11.062 -2.626 -2.227 1.00 93.19 96 ALA A CA 1
ATOM 748 C C . ALA A 1 96 ? 11.841 -2.198 -3.479 1.00 93.19 96 ALA A C 1
ATOM 750 O O . ALA A 1 96 ? 12.666 -2.965 -3.974 1.00 93.19 96 ALA A O 1
ATOM 751 N N . LEU A 1 97 ? 11.646 -0.958 -3.940 1.00 92.50 97 LEU A N 1
ATOM 752 C CA . LEU A 1 97 ? 12.407 -0.383 -5.048 1.00 92.50 97 LEU A CA 1
ATOM 753 C C . LEU A 1 97 ? 13.902 -0.259 -4.715 1.00 92.50 97 LEU A C 1
ATOM 755 O O . LEU A 1 97 ? 14.740 -0.627 -5.534 1.00 92.50 97 LEU A O 1
ATOM 759 N N . LEU A 1 98 ? 14.243 0.212 -3.511 1.00 93.00 98 LEU A N 1
ATOM 760 C CA . LEU A 1 98 ? 15.633 0.288 -3.042 1.00 93.00 98 LEU A CA 1
ATOM 761 C C . LEU A 1 98 ? 16.299 -1.095 -2.982 1.00 93.00 98 LEU A C 1
ATOM 763 O O . LEU A 1 98 ? 17.436 -1.251 -3.419 1.00 93.00 98 LEU A O 1
ATOM 767 N N . VAL A 1 99 ? 15.592 -2.099 -2.460 1.00 93.44 99 VAL A N 1
ATOM 768 C CA . VAL A 1 99 ? 16.098 -3.476 -2.343 1.00 93.44 99 VAL A CA 1
ATOM 769 C C . VAL A 1 99 ? 16.281 -4.111 -3.720 1.00 93.44 99 VAL A C 1
ATOM 771 O O . VAL A 1 99 ? 17.308 -4.736 -3.968 1.00 93.44 99 VAL A O 1
ATOM 774 N N . ALA A 1 100 ? 15.321 -3.923 -4.628 1.00 89.19 100 ALA A N 1
ATOM 775 C CA . ALA A 1 100 ? 15.393 -4.449 -5.990 1.00 89.19 100 ALA A CA 1
ATOM 776 C C . ALA A 1 100 ? 16.521 -3.813 -6.819 1.00 89.19 100 ALA A C 1
ATOM 778 O O . ALA A 1 100 ? 17.008 -4.430 -7.764 1.00 89.19 100 ALA A O 1
ATOM 779 N N . ALA A 1 101 ? 16.941 -2.597 -6.467 1.00 90.25 101 ALA A N 1
ATOM 780 C CA . ALA A 1 101 ? 18.024 -1.905 -7.146 1.00 90.25 101 ALA A CA 1
ATOM 781 C C . ALA A 1 101 ? 19.416 -2.457 -6.799 1.00 90.25 101 ALA A C 1
ATOM 783 O O . ALA A 1 101 ? 20.344 -2.187 -7.548 1.00 90.25 101 ALA A O 1
ATOM 784 N N . ALA A 1 102 ? 19.601 -3.232 -5.723 1.00 84.88 102 ALA A N 1
ATOM 785 C CA . ALA A 1 102 ? 20.921 -3.719 -5.312 1.00 84.88 102 ALA A CA 1
ATOM 786 C C . ALA A 1 102 ? 21.378 -4.959 -6.120 1.00 84.88 102 ALA A C 1
ATOM 788 O O . ALA A 1 102 ? 20.597 -5.900 -6.275 1.00 84.88 102 ALA A O 1
ATOM 789 N N . PRO A 1 103 ? 22.642 -5.024 -6.602 1.00 83.50 103 PRO A N 1
ATOM 790 C CA . PRO A 1 103 ? 23.761 -4.090 -6.391 1.00 83.50 103 PRO A CA 1
ATOM 791 C C . PRO A 1 103 ? 23.892 -2.986 -7.464 1.00 83.50 103 PRO A C 1
ATOM 793 O O . PRO A 1 103 ? 24.946 -2.368 -7.591 1.00 83.50 103 PRO A O 1
ATOM 796 N N . GLY A 1 104 ? 22.864 -2.776 -8.280 1.00 87.81 104 GLY A N 1
ATOM 797 C CA . GLY A 1 104 ? 22.811 -1.751 -9.318 1.00 87.81 104 GLY A CA 1
ATOM 798 C C . GLY A 1 104 ? 22.704 -0.306 -8.797 1.00 87.81 104 GLY A C 1
ATOM 799 O O . GLY A 1 104 ? 22.857 -0.033 -7.603 1.00 87.81 104 GLY A O 1
ATOM 800 N N . PRO A 1 105 ? 22.488 0.656 -9.713 1.00 89.62 105 PRO A N 1
ATOM 801 C CA . PRO A 1 105 ? 22.404 2.067 -9.365 1.00 89.62 105 PRO A CA 1
ATOM 802 C C . PRO A 1 105 ? 21.184 2.351 -8.487 1.00 89.62 105 PRO A C 1
ATOM 804 O O . PRO A 1 105 ? 20.116 1.769 -8.671 1.00 89.62 105 PRO A O 1
ATOM 807 N N . TRP A 1 106 ? 21.337 3.303 -7.565 1.00 91.31 106 TRP A N 1
ATOM 808 C CA . TRP A 1 106 ? 20.226 3.779 -6.747 1.00 91.31 106 TRP A CA 1
ATOM 809 C C . TRP A 1 106 ? 19.088 4.313 -7.630 1.00 91.31 106 TRP A C 1
ATOM 811 O O . TRP A 1 106 ? 19.354 4.985 -8.633 1.00 91.31 106 TRP A O 1
ATOM 821 N N . PRO A 1 107 ? 17.821 4.052 -7.265 1.00 91.12 107 PRO A N 1
ATOM 822 C CA . PRO A 1 107 ? 16.689 4.584 -8.003 1.00 91.12 107 PRO A CA 1
ATOM 823 C C . PRO A 1 107 ? 16.682 6.112 -7.940 1.00 91.12 107 PRO A C 1
ATOM 825 O O . PRO A 1 107 ? 17.077 6.730 -6.949 1.00 91.12 107 PRO A O 1
ATOM 828 N N . THR A 1 108 ? 16.216 6.727 -9.022 1.00 93.56 108 THR A N 1
ATOM 829 C CA . THR A 1 108 ? 16.140 8.183 -9.131 1.00 93.56 108 THR A CA 1
ATOM 830 C C . THR A 1 108 ? 15.089 8.750 -8.172 1.00 93.56 108 THR A C 1
ATOM 832 O O . THR A 1 108 ? 14.134 8.068 -7.790 1.00 93.56 108 THR A O 1
ATOM 835 N N . LEU A 1 109 ? 15.224 10.031 -7.808 1.00 93.50 109 LEU A N 1
ATOM 836 C CA . LEU A 1 109 ? 14.233 10.708 -6.967 1.00 93.50 109 LEU A CA 1
ATOM 837 C C . LEU A 1 109 ? 12.802 10.613 -7.545 1.00 93.50 109 LEU A C 1
ATOM 839 O O . LEU A 1 109 ? 11.904 10.268 -6.779 1.00 93.50 109 LEU A O 1
ATOM 843 N N . PRO A 1 110 ? 12.554 10.818 -8.858 1.00 93.56 110 PRO A N 1
ATOM 844 C CA . PRO A 1 110 ? 11.225 10.615 -9.435 1.00 93.56 110 PRO A CA 1
ATOM 845 C C . PRO A 1 110 ? 10.670 9.198 -9.242 1.00 93.56 110 PRO A C 1
ATOM 847 O O . PRO A 1 110 ? 9.490 9.057 -8.937 1.00 93.56 110 PRO A O 1
ATOM 850 N N . ALA A 1 111 ? 11.503 8.157 -9.354 1.00 89.81 111 ALA A N 1
ATOM 851 C CA . ALA A 1 111 ? 11.067 6.775 -9.147 1.00 89.81 111 ALA A CA 1
ATOM 852 C C . ALA A 1 111 ? 10.674 6.511 -7.683 1.00 89.81 111 ALA A C 1
ATOM 854 O O . ALA A 1 111 ? 9.665 5.861 -7.413 1.00 89.81 111 ALA A O 1
ATOM 855 N N . LEU A 1 112 ? 11.423 7.074 -6.729 1.00 92.50 112 LEU A N 1
ATOM 856 C CA . LEU A 1 112 ? 11.084 7.002 -5.305 1.00 92.50 112 LEU A CA 1
ATOM 857 C C . LEU A 1 112 ? 9.803 7.776 -4.980 1.00 92.50 112 LEU A C 1
ATOM 859 O O . LEU A 1 112 ? 8.961 7.279 -4.235 1.00 92.50 112 LEU A O 1
ATOM 863 N N . LEU A 1 113 ? 9.625 8.967 -5.557 1.00 93.00 113 LEU A N 1
ATOM 864 C CA . LEU A 1 113 ? 8.395 9.745 -5.400 1.00 93.00 113 LEU A CA 1
ATOM 865 C C . LEU A 1 113 ? 7.188 9.005 -5.983 1.00 93.00 113 LEU A C 1
ATOM 867 O O . LEU A 1 113 ? 6.127 9.008 -5.363 1.00 93.00 113 LEU A O 1
ATOM 871 N N . LEU A 1 114 ? 7.354 8.330 -7.122 1.00 91.06 114 LEU A N 1
ATOM 872 C CA . LEU A 1 114 ? 6.304 7.509 -7.722 1.00 91.06 114 LEU A CA 1
ATOM 873 C C . LEU A 1 114 ? 5.946 6.312 -6.833 1.00 91.06 114 LEU A C 1
ATOM 875 O O . LEU A 1 114 ? 4.768 6.052 -6.599 1.00 91.06 114 LEU A O 1
ATOM 879 N N . ALA A 1 115 ? 6.946 5.635 -6.262 1.00 91.56 115 ALA A N 1
ATOM 880 C CA . ALA A 1 115 ? 6.720 4.556 -5.304 1.00 91.56 115 ALA A CA 1
ATOM 881 C C . ALA A 1 115 ? 5.968 5.052 -4.057 1.00 91.56 115 ALA A C 1
ATOM 883 O O . ALA A 1 115 ? 5.024 4.406 -3.606 1.00 91.56 115 ALA A O 1
ATOM 884 N N . LEU A 1 116 ? 6.315 6.231 -3.535 1.00 94.00 116 LEU A N 1
ATOM 885 C CA . LEU A 1 116 ? 5.600 6.856 -2.417 1.00 94.00 116 LEU A CA 1
ATOM 886 C C . LEU A 1 116 ? 4.184 7.310 -2.796 1.00 94.00 116 LEU A C 1
ATOM 888 O O . LEU A 1 116 ? 3.291 7.281 -1.948 1.00 94.00 116 LEU A O 1
ATOM 892 N N . ALA A 1 117 ? 3.948 7.688 -4.056 1.00 94.56 117 ALA A N 1
ATOM 893 C CA . ALA A 1 117 ? 2.634 8.107 -4.541 1.00 94.56 117 ALA A CA 1
ATOM 894 C C . ALA A 1 117 ? 1.578 6.993 -4.431 1.00 94.56 117 ALA A C 1
ATOM 896 O O . ALA A 1 117 ? 0.389 7.297 -4.329 1.00 94.56 117 ALA A O 1
ATOM 897 N N . THR A 1 118 ? 1.993 5.723 -4.339 1.00 94.56 118 THR A N 1
ATOM 898 C CA . THR A 1 118 ? 1.103 4.579 -4.053 1.00 94.56 118 THR A CA 1
ATOM 899 C C . THR A 1 118 ? 0.400 4.680 -2.688 1.00 94.56 118 THR A C 1
ATOM 901 O O . THR A 1 118 ? -0.646 4.062 -2.474 1.00 94.56 118 THR A O 1
ATOM 904 N N . ALA A 1 119 ? 0.879 5.533 -1.774 1.00 97.38 119 ALA A N 1
ATOM 905 C CA . ALA A 1 119 ? 0.168 5.849 -0.537 1.00 97.38 119 ALA A CA 1
ATOM 906 C C . ALA A 1 119 ? -1.206 6.498 -0.798 1.00 97.38 119 ALA A C 1
ATOM 908 O O . ALA A 1 119 ? -2.141 6.284 -0.026 1.00 97.38 119 ALA A O 1
ATOM 909 N N . ALA A 1 120 ? -1.366 7.266 -1.882 1.00 96.88 120 ALA A N 1
ATOM 910 C CA . ALA A 1 120 ? -2.621 7.945 -2.204 1.00 96.88 120 ALA A CA 1
ATOM 911 C C . ALA A 1 120 ? -3.776 6.973 -2.533 1.00 96.88 120 ALA A C 1
ATOM 913 O O . ALA A 1 120 ? -4.806 7.036 -1.848 1.00 96.88 120 ALA A O 1
ATOM 914 N N . PRO A 1 121 ? -3.650 6.033 -3.497 1.00 96.31 121 PRO A N 1
ATOM 915 C CA . PRO A 1 121 ? -4.685 5.022 -3.709 1.00 96.31 121 PRO A CA 1
ATOM 916 C C . PRO A 1 121 ? -4.855 4.119 -2.480 1.00 96.31 121 PRO A C 1
ATOM 918 O O . PRO A 1 121 ? -5.987 3.782 -2.130 1.00 96.31 121 PRO A O 1
ATOM 921 N N . ALA A 1 122 ? -3.782 3.796 -1.748 1.00 97.69 122 ALA A N 1
ATOM 922 C CA . ALA A 1 122 ? -3.887 3.002 -0.524 1.00 97.69 122 ALA A CA 1
ATOM 923 C C . ALA A 1 122 ? -4.711 3.700 0.573 1.00 97.69 122 ALA A C 1
ATOM 925 O O . ALA A 1 122 ? -5.454 3.041 1.305 1.00 97.69 122 ALA A O 1
ATOM 926 N N . TRP A 1 123 ? -4.615 5.025 0.683 1.00 98.50 123 TRP A N 1
ATOM 927 C CA . TRP A 1 123 ? -5.440 5.826 1.586 1.00 98.50 123 TRP A CA 1
ATOM 928 C C . TRP A 1 123 ? -6.915 5.791 1.177 1.00 98.50 123 TRP A C 1
ATOM 930 O O . TRP A 1 123 ? -7.785 5.556 2.021 1.00 98.50 123 TRP A O 1
ATOM 940 N N . TRP A 1 124 ? -7.199 5.956 -0.118 1.00 98.06 124 TRP A N 1
ATOM 941 C CA . TRP A 1 124 ? -8.554 5.871 -0.669 1.00 98.06 124 TRP A CA 1
ATOM 942 C C . TRP A 1 124 ? -9.195 4.501 -0.403 1.00 98.06 124 TRP A C 1
ATOM 944 O O . TRP A 1 124 ? -10.286 4.419 0.171 1.00 98.06 124 TRP A O 1
ATOM 954 N N . ILE A 1 125 ? -8.485 3.417 -0.732 1.00 97.56 125 ILE A N 1
ATOM 955 C CA . ILE A 1 125 ? -8.938 2.041 -0.482 1.00 97.56 125 ILE A CA 1
ATOM 956 C C . ILE A 1 125 ? -9.139 1.806 1.016 1.00 97.56 125 ILE A C 1
ATOM 958 O O . ILE A 1 125 ? -10.149 1.225 1.415 1.00 97.56 125 ILE A O 1
ATOM 962 N N . GLY A 1 126 ? -8.229 2.295 1.863 1.00 97.69 126 GLY A N 1
ATOM 963 C CA . GLY A 1 126 ? -8.324 2.154 3.315 1.00 97.69 126 GLY A CA 1
ATOM 964 C C . GLY A 1 126 ? -9.583 2.801 3.907 1.00 97.69 126 GLY A C 1
ATOM 965 O O . GLY A 1 126 ? -10.204 2.224 4.807 1.00 97.69 126 GLY A O 1
ATOM 966 N N . HIS A 1 127 ? -10.032 3.944 3.376 1.00 97.88 127 HIS A N 1
ATOM 967 C CA . HIS A 1 127 ? -11.328 4.534 3.747 1.00 97.88 127 HIS A CA 1
ATOM 968 C C . HIS A 1 127 ? -12.509 3.680 3.298 1.00 97.88 127 HIS A C 1
ATOM 970 O O . HIS A 1 127 ? -13.437 3.464 4.084 1.00 97.88 127 HIS A O 1
ATOM 976 N N . GLY A 1 128 ? -12.461 3.155 2.072 1.00 97.06 128 GLY A N 1
ATOM 977 C CA . GLY A 1 128 ? -13.458 2.211 1.567 1.00 97.06 128 GLY A CA 1
ATOM 978 C C . GLY A 1 128 ? -13.562 0.960 2.444 1.00 97.06 128 GLY A C 1
ATOM 979 O O . GLY A 1 128 ? -14.664 0.571 2.844 1.00 97.06 128 GLY A O 1
ATOM 980 N N . TYR A 1 129 ? -12.420 0.385 2.831 1.00 97.88 129 TYR A N 1
ATOM 981 C CA . TYR A 1 129 ? -12.345 -0.756 3.742 1.00 97.88 129 TYR A CA 1
ATOM 982 C C . TYR A 1 129 ? -12.940 -0.425 5.108 1.00 97.88 129 TYR A C 1
ATOM 984 O O . TYR A 1 129 ? -13.755 -1.182 5.627 1.00 97.88 129 TYR A O 1
ATOM 992 N N . ARG A 1 130 ? -12.612 0.740 5.677 1.00 96.19 130 ARG A N 1
ATOM 993 C CA . ARG A 1 130 ? -13.151 1.164 6.977 1.00 96.19 130 ARG A CA 1
ATOM 994 C C . ARG A 1 130 ? -14.682 1.224 6.978 1.00 96.19 130 ARG A C 1
ATOM 996 O O . ARG A 1 130 ? -15.286 0.889 7.992 1.00 96.19 130 ARG A O 1
ATOM 1003 N N . ARG A 1 131 ? -15.296 1.632 5.862 1.00 95.69 131 ARG A N 1
ATOM 1004 C CA . ARG A 1 131 ? -16.756 1.742 5.719 1.00 95.69 131 ARG A CA 1
ATOM 1005 C C . ARG A 1 131 ? -17.446 0.405 5.446 1.00 95.69 131 ARG A C 1
ATOM 1007 O O . ARG A 1 131 ? -18.527 0.176 5.972 1.00 95.69 131 ARG A O 1
ATOM 1014 N N . HIS A 1 132 ? -16.862 -0.443 4.602 1.00 94.88 132 HIS A N 1
ATOM 1015 C CA . HIS A 1 132 ? -17.546 -1.630 4.071 1.00 94.88 132 HIS A CA 1
ATOM 1016 C C . HIS A 1 132 ? -16.975 -2.966 4.548 1.00 94.88 132 HIS A C 1
ATOM 1018 O O . HIS A 1 132 ? -17.606 -3.991 4.313 1.00 94.88 132 HIS A O 1
ATOM 1024 N N . ARG A 1 133 ? -15.787 -2.968 5.166 1.00 94.94 133 ARG A N 1
ATOM 1025 C CA . ARG A 1 133 ? -15.063 -4.158 5.649 1.00 94.94 133 ARG A CA 1
ATOM 1026 C C . ARG A 1 133 ? -14.988 -5.296 4.622 1.00 94.94 133 ARG A C 1
ATOM 1028 O O . ARG A 1 133 ? -15.014 -6.468 4.972 1.00 94.94 133 ARG A O 1
ATOM 1035 N N . SER A 1 134 ? -14.908 -4.948 3.338 1.00 97.00 134 SER A N 1
ATOM 1036 C CA . SER A 1 134 ? -14.972 -5.904 2.233 1.00 97.00 134 SER A CA 1
ATOM 1037 C C . SER A 1 134 ? -13.630 -5.980 1.522 1.00 97.00 134 SER A C 1
ATOM 1039 O O . SER A 1 134 ? -13.309 -5.129 0.693 1.00 97.00 134 SER A O 1
ATOM 1041 N N . LEU A 1 135 ? -12.863 -7.023 1.839 1.00 96.62 135 LEU A N 1
ATOM 1042 C CA . LEU A 1 135 ? -11.566 -7.279 1.217 1.00 96.62 135 LEU A CA 1
ATOM 1043 C C . LEU A 1 135 ? -11.655 -7.484 -0.311 1.00 96.62 135 LEU A C 1
ATOM 1045 O O . LEU A 1 135 ? -10.849 -6.881 -1.016 1.00 96.62 135 LEU A O 1
ATOM 1049 N N . PRO A 1 136 ? -12.654 -8.207 -0.870 1.00 97.25 136 PRO A N 1
ATOM 1050 C CA . PRO A 1 136 ? -12.777 -8.348 -2.324 1.00 97.25 136 PRO A CA 1
ATOM 1051 C C . PRO A 1 136 ? -12.937 -7.010 -3.055 1.00 97.25 136 PRO A C 1
ATOM 1053 O O . PRO A 1 136 ? -12.381 -6.824 -4.134 1.00 97.25 136 PRO A O 1
ATOM 1056 N N . ARG A 1 137 ? -13.652 -6.043 -2.460 1.00 96.81 137 ARG A N 1
ATOM 1057 C CA . ARG A 1 137 ? -13.798 -4.699 -3.044 1.00 96.81 137 ARG A CA 1
ATOM 1058 C C . ARG A 1 137 ? -12.482 -3.930 -3.017 1.00 96.81 137 ARG A C 1
ATOM 1060 O O . ARG A 1 137 ? -12.194 -3.209 -3.965 1.00 96.81 137 ARG A O 1
ATOM 1067 N N . CYS A 1 138 ? -11.694 -4.080 -1.956 1.00 97.06 138 CYS A N 1
ATOM 1068 C CA . CYS A 1 138 ? -10.364 -3.484 -1.869 1.00 97.06 138 CYS A CA 1
ATOM 1069 C C . CYS A 1 138 ? -9.430 -4.054 -2.938 1.00 97.06 138 CYS A C 1
ATOM 1071 O O . CYS A 1 138 ? -8.825 -3.280 -3.671 1.00 97.06 138 CYS A O 1
ATOM 1073 N N . ILE A 1 139 ? -9.406 -5.382 -3.091 1.00 96.62 139 ILE A N 1
ATOM 1074 C CA . ILE A 1 139 ? -8.626 -6.070 -4.128 1.00 96.62 139 ILE A CA 1
ATOM 1075 C C . ILE A 1 139 ? -9.044 -5.588 -5.523 1.00 96.62 139 ILE A C 1
ATOM 1077 O O . ILE A 1 139 ? -8.182 -5.243 -6.320 1.00 96.62 139 ILE A O 1
ATOM 1081 N N . ALA A 1 140 ? -10.348 -5.480 -5.804 1.00 96.69 140 ALA A N 1
ATOM 1082 C CA . ALA A 1 140 ? -10.847 -4.992 -7.093 1.00 96.69 140 ALA A CA 1
ATOM 1083 C C . ALA A 1 140 ? -10.423 -3.543 -7.403 1.00 96.69 140 ALA A C 1
ATOM 1085 O O . ALA A 1 140 ? -10.032 -3.241 -8.529 1.00 96.69 140 ALA A O 1
ATOM 1086 N N . TRP A 1 141 ? -10.466 -2.643 -6.414 1.00 96.56 141 TRP A N 1
ATOM 1087 C CA . TRP A 1 141 ? -9.973 -1.274 -6.597 1.00 96.56 141 TRP A CA 1
ATOM 1088 C C . TRP A 1 141 ? -8.457 -1.223 -6.781 1.00 96.56 141 TRP A C 1
ATOM 1090 O O . TRP A 1 141 ? -7.978 -0.462 -7.616 1.00 96.56 141 TRP A O 1
ATOM 1100 N N . HIS A 1 142 ? -7.709 -2.038 -6.040 1.00 96.75 142 HIS A N 1
ATOM 1101 C CA . HIS A 1 142 ? -6.258 -2.135 -6.171 1.00 96.75 142 HIS A CA 1
ATOM 1102 C C . HIS A 1 142 ? -5.864 -2.627 -7.570 1.00 96.75 142 HIS A C 1
ATOM 1104 O O . HIS A 1 142 ? -5.077 -1.977 -8.251 1.00 96.75 142 HIS A O 1
ATOM 1110 N N . LEU A 1 143 ? -6.494 -3.707 -8.039 1.00 94.75 143 LEU A N 1
ATOM 1111 C CA . LEU A 1 143 ? -6.412 -4.212 -9.412 1.00 94.75 143 LEU A CA 1
ATOM 1112 C C . LEU A 1 143 ? -6.578 -3.097 -10.447 1.00 94.75 143 LEU A C 1
ATOM 1114 O O . LEU A 1 143 ? -5.770 -2.985 -11.365 1.00 94.75 143 LEU A O 1
ATOM 1118 N N . LEU A 1 144 ? -7.611 -2.264 -10.285 1.00 93.38 144 LEU A N 1
ATOM 1119 C CA . LEU A 1 144 ? -7.878 -1.155 -11.195 1.00 93.38 144 LEU A CA 1
ATOM 1120 C C . LEU A 1 144 ? -6.756 -0.110 -11.169 1.00 93.38 144 LEU A C 1
ATOM 1122 O O . LEU A 1 144 ? -6.323 0.334 -12.228 1.00 93.38 144 LEU A O 1
ATOM 1126 N N . PHE A 1 145 ? -6.257 0.266 -9.988 1.00 91.69 145 PHE A N 1
ATOM 1127 C CA . PHE A 1 145 ? -5.133 1.201 -9.893 1.00 91.69 145 PHE A CA 1
ATOM 1128 C C . PHE A 1 145 ? -3.861 0.634 -10.520 1.00 91.69 145 PHE A C 1
ATOM 1130 O O . PHE A 1 145 ? -3.218 1.342 -11.292 1.00 91.69 145 PHE A O 1
ATOM 1137 N N . ASN A 1 146 ? -3.537 -0.637 -10.271 1.00 91.38 146 ASN A N 1
ATOM 1138 C CA . ASN A 1 146 ? -2.383 -1.285 -10.892 1.00 91.38 146 ASN A CA 1
ATOM 1139 C C . ASN A 1 146 ? -2.543 -1.369 -12.411 1.00 91.38 146 ASN A C 1
ATOM 1141 O O . ASN A 1 146 ? -1.583 -1.110 -13.127 1.00 91.38 146 ASN A O 1
ATOM 1145 N N . ALA A 1 147 ? -3.747 -1.648 -12.920 1.00 88.44 147 ALA A N 1
ATOM 1146 C CA . ALA A 1 147 ? -4.026 -1.632 -14.354 1.00 88.44 147 ALA A CA 1
ATOM 1147 C C . ALA A 1 147 ? -3.814 -0.239 -14.975 1.00 88.44 147 ALA A C 1
ATOM 1149 O O . ALA A 1 147 ? -3.228 -0.137 -16.049 1.00 88.44 147 ALA A O 1
ATOM 1150 N N . CYS A 1 148 ? -4.222 0.834 -14.289 1.00 86.69 148 CYS A N 1
ATOM 1151 C CA . CYS A 1 148 ? -3.958 2.206 -14.735 1.00 86.69 148 CYS A CA 1
ATOM 1152 C C . CYS A 1 148 ? -2.462 2.561 -14.707 1.00 86.69 148 CYS A C 1
ATOM 1154 O O . CYS A 1 148 ? -2.007 3.343 -15.539 1.00 86.69 148 CYS A O 1
ATOM 1156 N N . TRP A 1 149 ? -1.702 2.001 -13.761 1.00 83.56 149 TRP A N 1
ATOM 1157 C CA . TRP A 1 149 ? -0.274 2.284 -13.581 1.00 83.56 149 TRP A CA 1
ATOM 1158 C C . TRP A 1 149 ? 0.656 1.386 -14.397 1.00 83.56 149 TRP A C 1
ATOM 1160 O O . TRP A 1 149 ? 1.826 1.707 -14.550 1.00 83.56 149 TRP A O 1
ATOM 1170 N N . LEU A 1 150 ? 0.150 0.282 -14.947 1.00 75.19 150 LEU A N 1
ATOM 1171 C CA . LEU A 1 150 ? 0.927 -0.716 -15.693 1.00 75.19 150 LEU A CA 1
ATOM 1172 C C . LEU A 1 150 ? 1.617 -0.163 -16.952 1.00 75.19 150 LEU A C 1
ATOM 1174 O O . LEU A 1 150 ? 2.482 -0.830 -17.516 1.00 75.19 150 LEU A O 1
ATOM 1178 N N . HIS A 1 151 ? 1.227 1.035 -17.387 1.00 62.72 151 HIS A N 1
ATOM 1179 C CA . HIS A 1 151 ? 1.727 1.712 -18.583 1.00 62.72 151 HIS A CA 1
ATOM 1180 C C . HIS A 1 151 ? 2.484 3.016 -18.292 1.00 62.72 151 HIS A C 1
ATOM 1182 O O . HIS A 1 151 ? 2.827 3.728 -19.237 1.00 62.72 151 HIS A O 1
ATOM 1188 N N . VAL A 1 152 ? 2.706 3.345 -17.017 1.00 56.50 152 VAL A N 1
ATOM 1189 C CA . VAL A 1 152 ? 3.449 4.535 -16.569 1.00 56.50 152 VAL A CA 1
ATOM 1190 C C . VAL A 1 152 ? 4.827 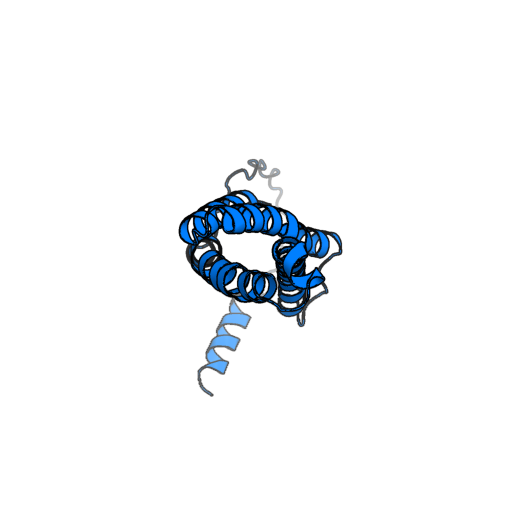4.109 -16.088 1.00 56.50 152 VAL A C 1
ATOM 1192 O O . VAL A 1 152 ? 5.804 4.779 -16.485 1.00 56.50 152 VAL A O 1
#

Foldseek 3Di:
DVVVVVVVVVVVVPPDDDDDDDDDDDDDPPPPPPPPVPPDPPVVCLCVLQPVVLLVLLCCLQVNQLVCQCPDPDPVSNVCSLLVSLQVQLVVQLVVQQVVCPPHDGDDPVSSVVSSCSSVLSSVLNVVCVVPVDSVVSSVSSSVVSVVVVVD

pLDDT: mean 81.31, std 21.63, range [31.81, 98.56]

Radius of gyration: 22.5 Å; chains: 1; bounding box: 52×39×70 Å